Protein AF-D9PHR7-F1 (afdb_monomer_lite)

Sequence (61 aa):
MVENEPDINKRILFQKKYSARKPCAKKNPKAVAEAMSKAMSELSGQIITDIHKSLESMRNP

Organism: NCBI:txid749907

Structure (mmCIF, N/CA/C/O backbone):
data_AF-D9PH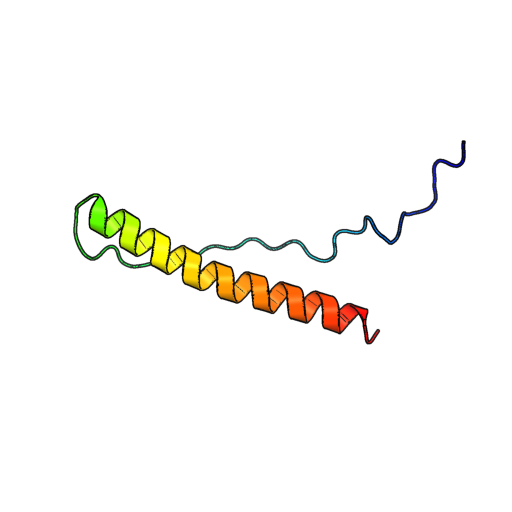R7-F1
#
_entry.id   AF-D9PHR7-F1
#
loop_
_atom_site.group_PDB
_atom_site.id
_atom_site.type_symbol
_atom_site.label_atom_id
_atom_site.label_alt_id
_atom_site.label_comp_id
_atom_site.label_asym_id
_atom_site.label_entity_id
_atom_site.label_seq_id
_atom_site.pdbx_PDB_ins_code
_atom_site.Cartn_x
_atom_site.Cartn_y
_atom_site.Cartn_z
_atom_site.occupancy
_atom_site.B_iso_or_equiv
_atom_site.auth_seq_id
_atom_site.auth_comp_id
_atom_site.auth_asym_id
_atom_site.auth_atom_id
_atom_site.pdbx_PDB_model_num
ATOM 1 N N . MET A 1 1 ? 26.343 23.924 -26.493 1.00 41.16 1 MET A N 1
ATOM 2 C CA . MET A 1 1 ? 25.152 23.584 -25.690 1.00 41.16 1 MET A CA 1
ATOM 3 C C . MET A 1 1 ? 24.319 22.642 -26.540 1.00 41.16 1 MET A C 1
ATOM 5 O O . MET A 1 1 ? 23.828 23.079 -27.569 1.00 41.16 1 MET A O 1
ATOM 9 N N . VAL A 1 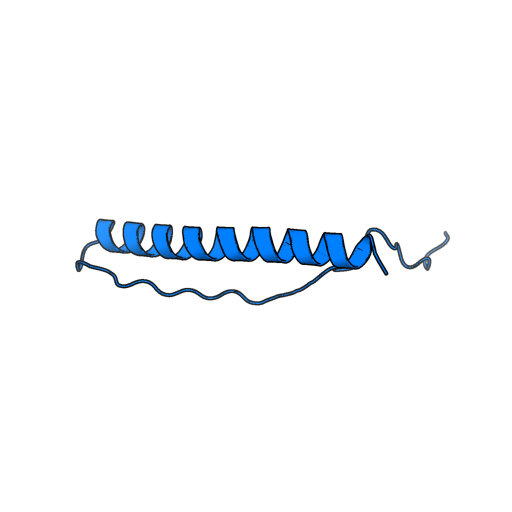2 ? 24.291 21.345 -26.224 1.00 47.22 2 VAL A N 1
ATOM 10 C CA . VAL A 1 2 ? 23.465 20.366 -26.953 1.00 47.22 2 VAL A CA 1
ATOM 11 C C . VAL A 1 2 ? 22.242 20.117 -26.078 1.00 47.22 2 VAL A C 1
ATOM 13 O O . VAL A 1 2 ? 22.334 19.443 -25.061 1.00 47.22 2 VAL A O 1
ATOM 16 N N . GLU A 1 3 ? 21.135 20.775 -26.411 1.00 56.69 3 GLU A N 1
ATOM 17 C CA . GLU A 1 3 ? 19.944 20.899 -25.555 1.00 56.69 3 GLU A CA 1
ATOM 18 C C . GLU A 1 3 ? 18.827 19.891 -25.875 1.00 56.69 3 GLU A C 1
ATOM 20 O O . GLU A 1 3 ? 17.703 20.087 -25.435 1.00 56.69 3 GLU A O 1
ATOM 25 N N . ASN A 1 4 ? 19.079 18.817 -26.637 1.00 59.19 4 ASN A N 1
ATOM 26 C CA . ASN A 1 4 ? 17.971 17.996 -27.149 1.00 59.19 4 ASN A CA 1
ATOM 27 C C . ASN A 1 4 ? 18.276 16.509 -27.414 1.00 59.19 4 ASN A C 1
ATOM 29 O O . ASN A 1 4 ? 17.717 15.920 -28.336 1.00 59.19 4 ASN A O 1
ATOM 33 N N . GLU A 1 5 ? 19.115 15.861 -26.603 1.00 54.69 5 GLU A N 1
ATOM 34 C CA . GLU A 1 5 ? 19.060 14.394 -26.527 1.00 54.69 5 GLU A CA 1
ATOM 35 C C . GLU A 1 5 ? 17.982 13.991 -25.509 1.00 54.69 5 GLU A C 1
ATOM 37 O O . GLU A 1 5 ? 18.058 14.423 -24.354 1.00 54.69 5 GLU A O 1
ATOM 42 N N . PRO A 1 6 ? 16.958 13.197 -25.890 1.00 54.38 6 PRO A N 1
ATOM 43 C CA . PRO A 1 6 ? 16.045 12.614 -24.922 1.00 54.38 6 PRO A CA 1
ATOM 44 C C . PRO A 1 6 ? 16.875 11.696 -24.034 1.00 54.38 6 PRO A C 1
ATOM 46 O O . PRO A 1 6 ? 17.251 10.599 -24.435 1.00 54.38 6 PRO A O 1
ATOM 49 N N . ASP A 1 7 ? 17.213 12.187 -22.847 1.00 57.19 7 ASP A N 1
ATOM 50 C CA . ASP A 1 7 ? 18.009 11.468 -21.867 1.00 57.19 7 ASP A CA 1
ATOM 51 C C . ASP A 1 7 ? 17.241 10.191 -21.504 1.00 57.19 7 ASP A C 1
ATOM 53 O O . ASP A 1 7 ? 16.269 10.218 -20.745 1.00 57.19 7 ASP A O 1
ATOM 57 N N . ILE A 1 8 ? 17.614 9.071 -22.130 1.00 56.41 8 ILE A N 1
ATOM 58 C CA . ILE A 1 8 ? 16.943 7.770 -21.990 1.00 56.41 8 ILE A CA 1
ATOM 59 C C . ILE A 1 8 ? 16.877 7.375 -20.503 1.00 56.41 8 ILE A C 1
ATOM 61 O O . ILE A 1 8 ? 15.922 6.730 -20.073 1.00 56.41 8 ILE A O 1
ATOM 65 N N . ASN A 1 9 ? 17.827 7.865 -19.697 1.00 60.53 9 ASN A N 1
ATOM 66 C CA . ASN A 1 9 ? 17.902 7.671 -18.250 1.00 60.53 9 ASN A CA 1
ATOM 67 C C . ASN A 1 9 ? 16.909 8.520 -17.433 1.00 60.53 9 ASN A C 1
ATOM 69 O O . ASN A 1 9 ? 16.765 8.296 -16.234 1.00 60.53 9 ASN A O 1
ATOM 73 N N . LYS A 1 10 ? 16.213 9.486 -18.044 1.00 67.88 10 LYS A N 1
ATOM 74 C CA . LYS A 1 10 ? 15.223 10.359 -17.381 1.00 67.88 10 LYS A CA 1
ATOM 75 C C . LYS A 1 10 ? 13.779 10.052 -17.777 1.00 67.88 10 LYS A C 1
ATOM 77 O O . LYS A 1 10 ? 12.870 10.812 -17.437 1.00 67.88 10 LYS A O 1
ATOM 82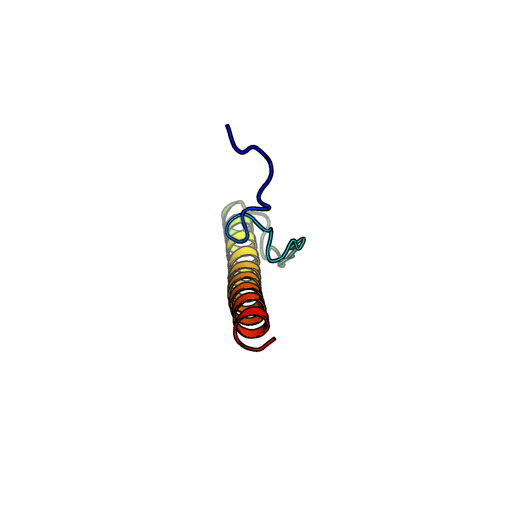 N N . ARG A 1 11 ? 13.532 8.955 -18.497 1.00 78.06 11 ARG A N 1
ATOM 83 C CA . ARG A 1 11 ? 12.177 8.583 -18.913 1.00 78.06 11 ARG A CA 1
ATOM 84 C C . ARG A 1 11 ? 11.392 8.017 -17.728 1.00 78.06 11 ARG A C 1
ATOM 86 O O . ARG A 1 11 ? 11.855 7.114 -17.037 1.00 78.06 11 ARG A O 1
ATOM 93 N N . ILE A 1 12 ? 10.178 8.524 -17.510 1.00 84.25 12 ILE A N 1
ATOM 94 C CA . ILE A 1 12 ? 9.239 7.934 -16.548 1.00 84.25 12 ILE A CA 1
ATOM 95 C C . ILE A 1 12 ? 8.916 6.512 -17.021 1.00 84.25 12 ILE A C 1
ATOM 97 O O . ILE A 1 12 ? 8.356 6.337 -18.103 1.00 84.25 12 ILE A O 1
ATOM 101 N N . LEU A 1 13 ? 9.281 5.509 -16.218 1.00 82.88 13 LEU A N 1
ATOM 102 C CA . LEU A 1 13 ? 9.090 4.094 -16.561 1.00 82.88 13 LEU A CA 1
ATOM 103 C C . LEU A 1 13 ? 7.628 3.674 -16.439 1.00 82.88 13 LEU A C 1
ATOM 105 O O . LEU A 1 13 ? 7.087 2.996 -17.306 1.00 82.88 13 LEU A O 1
ATOM 109 N N . PHE A 1 14 ? 6.977 4.125 -15.371 1.00 89.06 14 PHE A N 1
ATOM 110 C CA . PHE A 1 14 ? 5.550 3.961 -15.169 1.00 89.06 14 PHE A CA 1
ATOM 111 C C . PHE A 1 14 ? 5.037 5.023 -14.197 1.00 89.06 14 PHE A C 1
ATOM 113 O O . PHE A 1 14 ? 5.764 5.521 -13.338 1.00 89.06 14 PHE A O 1
ATOM 120 N N . GLN A 1 15 ? 3.754 5.345 -14.315 1.00 92.81 15 GLN A N 1
ATOM 121 C CA . GLN A 1 15 ? 3.043 6.201 -13.379 1.00 92.81 15 GLN A CA 1
ATOM 122 C C . GLN A 1 15 ? 1.698 5.552 -13.078 1.00 92.81 15 GLN A C 1
ATOM 124 O O . GLN A 1 15 ? 0.908 5.284 -13.981 1.00 92.81 15 GLN A O 1
ATOM 129 N N . LYS A 1 16 ? 1.437 5.279 -11.800 1.00 94.81 16 LYS A N 1
ATOM 130 C CA . LYS A 1 16 ? 0.229 4.581 -11.358 1.00 94.81 16 LYS A CA 1
ATOM 131 C C . LYS A 1 16 ? -0.299 5.209 -10.079 1.00 94.81 16 LYS A C 1
ATOM 133 O O . LYS A 1 16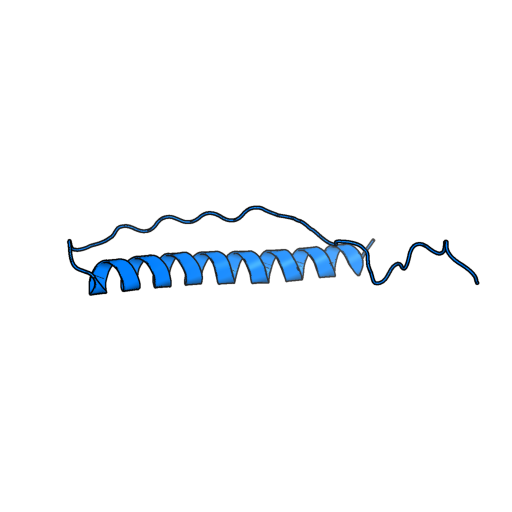 ? 0.469 5.620 -9.212 1.00 94.81 16 LYS A O 1
ATOM 138 N N . LYS A 1 17 ? -1.624 5.284 -9.965 1.00 97.19 17 LYS A N 1
ATOM 139 C CA . LYS A 1 17 ? -2.300 5.729 -8.747 1.00 97.19 17 LYS A CA 1
ATOM 140 C C . LYS A 1 17 ? -2.603 4.519 -7.872 1.00 97.19 17 LYS A C 1
ATOM 142 O O . LYS A 1 17 ? -3.228 3.568 -8.332 1.00 97.19 17 LYS A O 1
ATOM 147 N N . TYR A 1 18 ? -2.201 4.593 -6.611 1.00 97.19 18 TYR A N 1
ATOM 148 C CA . TYR A 1 18 ? -2.443 3.555 -5.618 1.00 97.19 18 TYR A CA 1
ATOM 149 C C . TYR A 1 18 ? -3.500 4.020 -4.622 1.00 97.19 18 TYR A C 1
ATOM 151 O O . TYR A 1 18 ? -3.500 5.170 -4.181 1.00 97.19 18 TYR A O 1
ATOM 159 N N . SER A 1 19 ? -4.409 3.121 -4.260 1.00 96.88 19 SER A N 1
ATOM 160 C CA . SER A 1 19 ? -5.388 3.359 -3.206 1.00 96.88 19 SER A CA 1
ATOM 161 C C . SER A 1 19 ? -5.688 2.053 -2.495 1.00 96.88 19 SER A C 1
ATOM 163 O O . SER A 1 19 ? -6.017 1.069 -3.150 1.00 96.88 19 SER A O 1
ATOM 165 N N . ALA A 1 20 ? -5.636 2.066 -1.170 1.00 97.44 20 ALA A N 1
ATOM 166 C CA . ALA A 1 20 ? -6.037 0.940 -0.343 1.00 97.44 20 ALA A CA 1
ATOM 167 C C . ALA A 1 20 ? -6.958 1.425 0.773 1.00 97.44 20 ALA A C 1
ATOM 169 O O . ALA A 1 20 ? -6.880 2.571 1.225 1.00 97.44 20 ALA A O 1
ATOM 170 N N . ARG A 1 21 ? -7.843 0.537 1.222 1.00 96.38 21 ARG A N 1
ATOM 171 C CA . ARG A 1 21 ? -8.705 0.759 2.383 1.00 96.38 21 ARG A CA 1
ATOM 172 C C . ARG A 1 21 ? -8.655 -0.472 3.268 1.00 96.38 21 ARG A C 1
ATOM 174 O O . ARG A 1 21 ? -8.722 -1.596 2.775 1.00 96.38 21 ARG A O 1
ATOM 181 N N . LYS A 1 22 ? -8.563 -0.253 4.578 1.00 97.62 22 LYS A N 1
ATOM 182 C CA . LYS A 1 22 ? -8.616 -1.316 5.581 1.00 97.62 22 LYS A CA 1
ATOM 183 C C . LYS A 1 22 ? -9.652 -0.987 6.649 1.00 97.62 22 LYS A C 1
ATOM 185 O O . LYS A 1 22 ? -9.770 0.181 7.021 1.00 97.62 22 LYS A O 1
ATOM 190 N N . PRO A 1 23 ? -10.394 -1.990 7.150 1.00 96.50 23 PRO A N 1
ATOM 191 C CA . PRO A 1 23 ? -11.305 -1.784 8.265 1.00 96.50 23 PRO A CA 1
ATOM 192 C C . PRO A 1 23 ? -10.566 -1.248 9.497 1.00 96.50 23 PRO A C 1
ATOM 194 O O . PRO A 1 23 ? -9.553 -1.811 9.917 1.00 96.50 23 PRO A O 1
ATOM 197 N N . CYS A 1 24 ? -11.096 -0.180 10.092 1.00 96.12 24 CYS A N 1
ATOM 198 C CA . CYS A 1 24 ? -10.659 0.304 11.396 1.00 96.12 24 CYS A CA 1
ATOM 199 C C . CYS A 1 24 ? -11.463 -0.422 12.476 1.00 96.12 24 CYS A C 1
ATOM 201 O O . CYS A 1 24 ? -12.670 -0.222 12.601 1.00 96.12 24 CYS A O 1
ATOM 203 N N . ALA A 1 25 ? -10.804 -1.300 13.231 1.00 91.56 25 ALA A N 1
ATOM 204 C CA . ALA A 1 25 ? -11.492 -2.225 14.131 1.00 91.56 25 ALA A CA 1
ATOM 205 C C . ALA A 1 25 ? -12.160 -1.536 15.335 1.00 91.56 25 ALA A C 1
ATOM 207 O O . ALA A 1 25 ? -13.090 -2.087 15.919 1.00 91.56 25 ALA A O 1
ATOM 208 N N . LYS A 1 26 ? -11.671 -0.357 15.744 1.00 95.44 26 LYS A N 1
ATOM 209 C CA . LYS A 1 26 ? -12.154 0.375 16.923 1.00 95.44 26 LYS A CA 1
ATOM 210 C C . LYS A 1 26 ? -12.142 1.878 16.663 1.00 95.44 26 LYS A C 1
ATOM 212 O O . LYS A 1 26 ? -11.312 2.378 15.915 1.00 95.44 26 LYS A O 1
A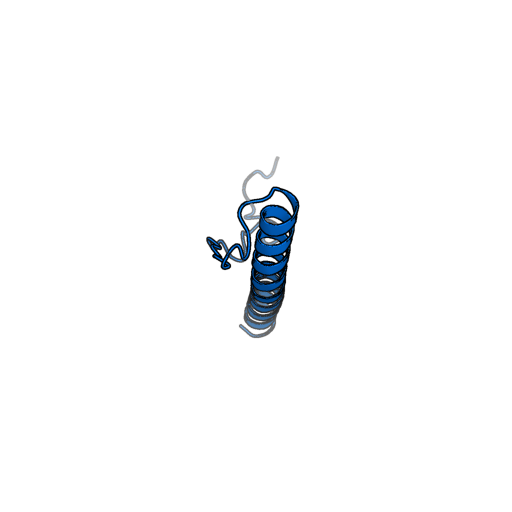TOM 217 N N . LYS A 1 27 ? -13.017 2.622 17.343 1.00 93.88 27 LYS A N 1
ATOM 218 C CA . LYS A 1 27 ? -13.045 4.093 17.293 1.00 93.88 27 LYS A CA 1
ATOM 219 C C . LYS A 1 27 ? -12.013 4.699 18.251 1.00 93.88 27 LYS A C 1
ATOM 221 O O . LYS A 1 27 ? -12.376 5.316 19.246 1.00 93.88 27 LYS A O 1
ATOM 226 N N . ASN A 1 28 ? -10.728 4.476 17.987 1.00 96.69 28 ASN A N 1
ATOM 227 C CA . ASN A 1 28 ? -9.643 5.114 18.733 1.00 96.69 28 ASN A CA 1
ATOM 228 C C . ASN A 1 28 ? -8.417 5.384 17.836 1.00 96.69 28 ASN A C 1
ATOM 230 O O . ASN A 1 28 ? -8.276 4.744 16.791 1.00 96.69 28 ASN A O 1
ATOM 234 N N . PRO A 1 29 ? -7.518 6.309 18.227 1.00 96.88 29 PRO A N 1
ATOM 235 C CA . PRO A 1 29 ? -6.375 6.693 17.394 1.00 96.88 29 PRO A CA 1
ATOM 236 C C . PRO A 1 29 ? -5.437 5.528 17.056 1.00 96.88 29 PRO A C 1
ATOM 238 O O . PRO A 1 29 ? -4.949 5.425 15.933 1.00 96.88 29 PRO A O 1
ATOM 241 N N . LYS A 1 30 ? -5.227 4.606 18.004 1.00 97.75 30 LYS A N 1
ATOM 242 C CA . LYS A 1 30 ? -4.365 3.436 17.801 1.00 97.75 30 LYS A CA 1
ATOM 243 C C . LYS A 1 30 ? -4.889 2.528 16.682 1.00 97.75 30 LYS A C 1
ATOM 245 O O . LYS A 1 30 ? -4.124 2.138 15.808 1.00 97.75 30 LYS A O 1
ATOM 250 N N . ALA A 1 31 ? -6.187 2.237 16.669 1.00 97.44 31 ALA A N 1
ATOM 251 C CA . ALA A 1 31 ? -6.803 1.394 15.647 1.00 97.44 31 ALA A CA 1
ATOM 252 C C . ALA A 1 31 ? -6.773 2.039 14.251 1.00 97.44 31 ALA A C 1
ATOM 254 O O . ALA A 1 31 ? -6.654 1.328 13.253 1.00 97.44 31 ALA A O 1
ATOM 255 N N . VAL A 1 32 ? -6.828 3.375 14.172 1.00 97.38 32 VAL A N 1
ATOM 256 C CA . VAL A 1 32 ? -6.632 4.102 12.907 1.00 97.38 32 VAL A CA 1
ATOM 257 C C . VAL A 1 32 ? -5.207 3.901 12.397 1.00 97.38 32 VAL A C 1
ATOM 259 O O . VAL A 1 32 ? -5.033 3.505 11.245 1.00 97.38 32 VAL A O 1
ATOM 262 N N . ALA A 1 33 ? -4.200 4.098 13.252 1.00 97.94 33 ALA A N 1
ATOM 263 C CA . ALA A 1 33 ? -2.803 3.872 12.886 1.00 97.94 33 ALA A CA 1
ATOM 264 C C . ALA A 1 33 ? -2.563 2.421 12.430 1.00 97.94 33 ALA A C 1
ATOM 266 O O . ALA A 1 33 ? -1.934 2.192 11.401 1.00 97.94 33 ALA A O 1
ATOM 267 N N . GLU A 1 34 ? -3.138 1.437 13.126 1.00 98.00 34 GLU A N 1
ATOM 268 C CA . GLU A 1 34 ? -3.075 0.026 12.721 1.00 98.00 34 GLU A CA 1
ATOM 269 C C . GLU A 1 34 ? -3.699 -0.218 11.336 1.00 98.00 34 GLU A C 1
ATOM 271 O O . GLU A 1 34 ? -3.117 -0.926 10.510 1.00 98.00 34 GLU A O 1
ATOM 276 N N . ALA A 1 35 ? -4.870 0.364 11.054 1.00 98.06 35 ALA A N 1
ATOM 277 C CA . ALA A 1 35 ? -5.525 0.242 9.752 1.00 98.06 35 ALA A CA 1
ATOM 278 C C . ALA A 1 35 ? -4.699 0.898 8.632 1.00 98.06 35 ALA A C 1
ATOM 280 O O . ALA A 1 35 ? -4.565 0.318 7.552 1.00 98.06 35 ALA A O 1
ATOM 281 N N . MET A 1 36 ? -4.099 2.062 8.899 1.00 97.25 36 MET A N 1
ATOM 282 C CA . MET A 1 36 ? -3.202 2.741 7.961 1.00 97.25 36 MET A CA 1
ATOM 283 C C . MET A 1 36 ? -1.943 1.918 7.682 1.00 97.25 36 MET A C 1
ATOM 285 O O . MET A 1 36 ? -1.601 1.722 6.518 1.00 97.25 36 MET A O 1
ATOM 289 N N . SER A 1 37 ? -1.297 1.367 8.712 1.00 98.12 37 SER A N 1
ATOM 290 C CA . SER A 1 37 ? -0.118 0.505 8.549 1.00 98.12 37 SER A CA 1
ATOM 291 C C . SER A 1 37 ? -0.431 -0.733 7.710 1.00 98.12 37 SER A C 1
ATOM 293 O O . SER A 1 37 ? 0.340 -1.094 6.822 1.00 98.12 37 SER A O 1
ATOM 295 N N . LYS A 1 38 ? -1.601 -1.351 7.917 1.00 98.31 38 LYS A N 1
ATOM 296 C CA . LYS A 1 38 ? -2.068 -2.470 7.082 1.00 98.31 38 LYS A CA 1
ATOM 297 C C . LYS A 1 38 ? -2.303 -2.051 5.630 1.00 98.31 38 LYS A C 1
ATOM 299 O O . LYS A 1 38 ? -1.953 -2.801 4.723 1.00 98.31 38 LYS A O 1
ATOM 304 N N . ALA A 1 39 ? -2.894 -0.877 5.401 1.00 98.25 39 ALA A N 1
ATOM 305 C CA . ALA A 1 39 ? -3.104 -0.354 4.054 1.00 98.25 39 ALA A CA 1
ATOM 306 C C . ALA A 1 39 ? -1.765 -0.072 3.354 1.00 98.25 39 ALA A C 1
ATOM 308 O O . ALA A 1 39 ? -1.582 -0.468 2.207 1.00 98.25 39 ALA A O 1
ATOM 309 N N . MET A 1 40 ? -0.799 0.529 4.055 1.00 98.06 40 MET A N 1
ATOM 310 C CA . MET A 1 40 ? 0.529 0.784 3.497 1.00 98.06 40 MET A CA 1
ATOM 311 C C . MET A 1 40 ? 1.333 -0.485 3.240 1.00 98.06 40 MET A C 1
ATOM 313 O O . MET A 1 40 ? 2.048 -0.538 2.245 1.00 98.06 40 MET A O 1
ATOM 317 N N . SER A 1 41 ? 1.210 -1.511 4.083 1.00 98.38 41 SER A N 1
ATOM 318 C CA . SER A 1 41 ? 1.859 -2.802 3.837 1.00 98.38 41 SER A CA 1
ATOM 319 C C . SER A 1 41 ? 1.368 -3.441 2.533 1.00 98.38 41 SER A C 1
ATOM 321 O O . SER A 1 41 ? 2.188 -3.903 1.742 1.00 98.38 41 SER A O 1
ATOM 323 N N . GLU A 1 42 ? 0.058 -3.389 2.261 1.00 98.12 42 GLU A N 1
ATOM 324 C CA . GLU A 1 42 ? -0.503 -3.844 0.982 1.00 98.12 42 GLU A CA 1
ATOM 325 C C . GLU A 1 42 ? 0.044 -3.032 -0.197 1.00 98.12 42 GLU A C 1
ATOM 327 O O . GLU A 1 42 ? 0.530 -3.609 -1.171 1.00 98.12 42 GLU A O 1
ATOM 332 N N . LEU A 1 43 ? -0.006 -1.699 -0.105 1.00 98.19 43 LEU A N 1
ATOM 333 C CA . LEU A 1 43 ? 0.468 -0.833 -1.185 1.00 98.19 43 LEU A CA 1
ATOM 334 C C . LEU A 1 43 ? 1.966 -1.005 -1.444 1.00 98.19 43 LEU A C 1
ATOM 336 O O . LEU A 1 43 ? 2.379 -1.021 -2.598 1.00 98.19 43 LEU A O 1
ATOM 340 N N . SER A 1 44 ? 2.770 -1.182 -0.396 1.00 98.19 44 SER A N 1
ATOM 341 C CA . SER A 1 44 ? 4.206 -1.437 -0.515 1.00 98.19 44 SER A CA 1
ATOM 342 C C . SER A 1 44 ? 4.482 -2.698 -1.340 1.00 98.19 44 SER A C 1
ATOM 344 O O . SER A 1 44 ? 5.254 -2.652 -2.296 1.00 98.19 44 SER A O 1
ATOM 346 N N . GLY A 1 45 ? 3.778 -3.800 -1.056 1.00 98.12 45 GLY A N 1
ATOM 347 C CA . GLY A 1 45 ? 3.903 -5.034 -1.838 1.00 98.12 45 GLY A CA 1
ATOM 348 C C . GLY A 1 45 ? 3.503 -4.861 -3.309 1.00 98.12 45 GLY A C 1
ATOM 349 O O . GLY A 1 45 ? 4.184 -5.372 -4.203 1.00 98.12 45 GLY A O 1
ATOM 350 N N . GLN A 1 46 ? 2.436 -4.098 -3.574 1.00 97.94 46 GLN A N 1
ATOM 351 C CA . GLN A 1 46 ? 2.010 -3.774 -4.942 1.00 97.94 46 GLN A CA 1
ATOM 352 C C . GLN A 1 46 ? 3.065 -2.944 -5.682 1.00 97.94 46 GLN A C 1
ATOM 354 O O . GLN A 1 46 ? 3.419 -3.285 -6.807 1.00 97.94 46 GLN A O 1
ATOM 359 N N . ILE A 1 47 ? 3.608 -1.905 -5.041 1.00 97.31 47 ILE A N 1
ATOM 360 C CA . ILE A 1 47 ? 4.634 -1.032 -5.626 1.00 97.31 47 ILE A CA 1
ATOM 361 C C . ILE A 1 47 ? 5.892 -1.831 -5.970 1.00 97.31 47 ILE A C 1
ATOM 363 O O . ILE A 1 47 ? 6.390 -1.715 -7.086 1.00 97.31 47 ILE A O 1
ATOM 367 N N . ILE A 1 48 ? 6.385 -2.665 -5.049 1.00 97.38 48 ILE A N 1
ATOM 368 C CA . ILE A 1 48 ? 7.563 -3.514 -5.290 1.00 97.38 48 ILE A CA 1
ATOM 369 C C . ILE A 1 48 ? 7.331 -4.407 -6.513 1.00 97.38 48 ILE A C 1
ATOM 371 O O . ILE A 1 48 ? 8.166 -4.464 -7.415 1.00 97.38 48 ILE A O 1
ATOM 375 N N . THR A 1 49 ? 6.169 -5.058 -6.577 1.00 97.06 49 THR A N 1
ATOM 376 C CA . THR A 1 49 ? 5.808 -5.928 -7.703 1.00 97.06 49 THR A CA 1
ATOM 377 C C . THR A 1 49 ? 5.754 -5.159 -9.023 1.00 97.06 49 THR A C 1
ATOM 379 O O . THR A 1 49 ? 6.275 -5.630 -10.033 1.00 97.06 49 THR A O 1
ATOM 382 N N . ASP A 1 50 ? 5.141 -3.975 -9.027 1.00 96.06 50 ASP A N 1
ATOM 383 C CA . ASP A 1 50 ? 5.016 -3.142 -10.224 1.00 96.06 50 ASP A CA 1
ATOM 384 C C . ASP A 1 50 ? 6.386 -2.620 -10.699 1.00 96.06 50 ASP A C 1
ATOM 386 O O . ASP A 1 50 ? 6.642 -2.599 -11.904 1.00 96.06 50 ASP A O 1
ATOM 390 N N . ILE A 1 51 ? 7.305 -2.298 -9.777 1.00 94.25 51 ILE A N 1
ATOM 391 C CA . ILE A 1 51 ? 8.697 -1.945 -10.104 1.00 94.25 51 ILE A CA 1
ATOM 392 C C . ILE A 1 51 ? 9.397 -3.117 -10.795 1.00 94.25 51 ILE A C 1
ATOM 394 O O . ILE A 1 51 ? 9.947 -2.935 -11.880 1.00 94.25 51 ILE A O 1
ATOM 398 N N . HIS A 1 52 ? 9.361 -4.316 -10.204 1.00 94.75 52 HIS A N 1
ATOM 399 C CA . HIS A 1 52 ? 10.011 -5.491 -10.794 1.00 94.75 52 HIS A CA 1
ATOM 400 C C . HIS A 1 52 ? 9.481 -5.787 -12.199 1.00 94.75 52 HIS A C 1
ATOM 402 O O . HIS A 1 52 ? 10.274 -5.935 -13.126 1.00 94.75 52 HIS A O 1
ATOM 408 N N . LYS A 1 53 ? 8.157 -5.758 -12.384 1.00 93.25 53 LYS A N 1
ATOM 409 C CA . LYS A 1 53 ? 7.528 -5.937 -13.701 1.00 93.25 53 LYS A CA 1
ATOM 410 C C . LYS A 1 53 ? 7.974 -4.884 -14.711 1.00 93.25 53 LYS A C 1
ATOM 412 O O . LYS A 1 53 ? 8.265 -5.217 -15.858 1.00 93.25 53 LYS A O 1
ATOM 417 N N . SER A 1 54 ? 8.038 -3.616 -14.300 1.00 91.31 54 SER A N 1
ATOM 418 C CA . SER A 1 54 ? 8.477 -2.537 -15.186 1.00 91.31 54 SER A CA 1
ATOM 419 C C . SER A 1 54 ? 9.937 -2.699 -15.613 1.00 91.31 54 SER A C 1
ATOM 421 O O . SER A 1 54 ? 10.268 -2.360 -16.748 1.00 91.31 54 SER A O 1
ATOM 423 N N . LEU A 1 55 ? 10.804 -3.201 -14.731 1.00 89.94 55 LEU A N 1
ATOM 424 C CA . LEU A 1 55 ? 12.212 -3.445 -15.045 1.00 89.94 55 LEU A CA 1
ATOM 425 C C . LEU A 1 55 ? 12.398 -4.690 -15.926 1.00 89.94 55 LEU A C 1
ATOM 427 O O . LEU A 1 55 ? 13.185 -4.655 -16.870 1.00 89.94 55 LEU A O 1
ATOM 431 N N . GLU A 1 56 ? 11.656 -5.768 -15.669 1.00 90.06 56 GLU A N 1
ATOM 432 C CA . GLU A 1 56 ? 11.663 -6.972 -16.513 1.00 90.06 56 GLU A CA 1
ATOM 433 C C . GLU A 1 56 ? 11.214 -6.663 -17.944 1.00 90.06 56 GLU A C 1
ATOM 435 O O . GLU A 1 56 ? 11.898 -7.044 -18.893 1.00 90.06 56 GLU A O 1
ATOM 440 N N . SER A 1 57 ? 10.128 -5.896 -18.101 1.00 83.44 57 SER A N 1
ATOM 441 C CA . SER A 1 57 ? 9.628 -5.469 -19.414 1.00 83.44 57 SER A CA 1
ATOM 442 C C . SER A 1 57 ? 10.622 -4.600 -20.191 1.00 83.44 57 SER A C 1
ATOM 444 O O . SER A 1 57 ? 10.520 -4.522 -21.410 1.00 83.44 57 SER A O 1
ATOM 446 N N . MET A 1 58 ? 11.558 -3.928 -19.514 1.00 77.81 58 MET A N 1
ATOM 447 C CA . MET A 1 58 ? 12.621 -3.159 -20.168 1.00 77.81 58 MET A CA 1
ATOM 448 C C . MET A 1 58 ? 13.806 -4.045 -20.564 1.00 77.81 58 MET A C 1
ATOM 450 O O . MET A 1 58 ? 14.426 -3.818 -21.600 1.00 77.81 58 MET A O 1
ATOM 454 N N . ARG A 1 59 ? 14.146 -5.040 -19.734 1.00 73.62 59 ARG A N 1
ATOM 455 C CA . ARG A 1 59 ? 15.279 -5.947 -19.971 1.00 73.62 59 ARG A CA 1
ATOM 456 C C . ARG A 1 59 ? 15.043 -6.886 -21.158 1.00 73.62 59 ARG A C 1
ATOM 458 O O . ARG A 1 59 ? 16.017 -7.332 -21.757 1.00 73.62 59 ARG A O 1
ATOM 465 N N . ASN A 1 60 ? 13.787 -7.193 -21.474 1.00 59.72 60 ASN A N 1
ATOM 466 C CA . ASN A 1 60 ? 13.415 -8.109 -22.549 1.00 59.72 60 ASN A CA 1
ATOM 467 C C . ASN A 1 60 ? 12.405 -7.447 -23.514 1.00 59.72 60 ASN A C 1
ATOM 469 O O . ASN A 1 60 ? 11.220 -7.779 -23.437 1.00 59.72 60 ASN A O 1
ATOM 473 N N . PRO A 1 61 ? 12.849 -6.477 -24.341 1.00 55.84 61 PRO A N 1
ATOM 474 C CA . PRO A 1 61 ? 11.989 -5.767 -25.290 1.00 55.84 61 PRO A CA 1
ATOM 475 C C . PRO A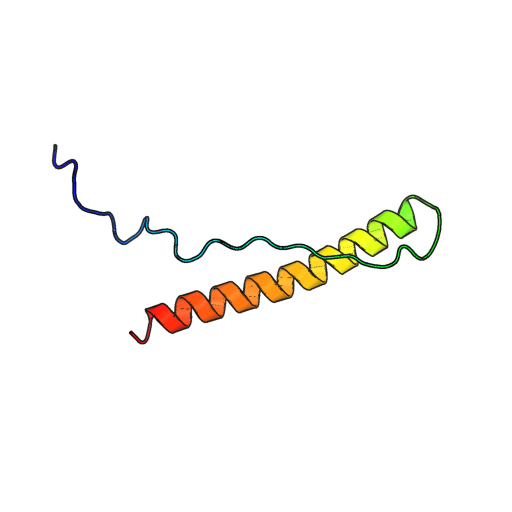 1 61 ? 11.483 -6.657 -26.431 1.00 55.84 61 PRO A C 1
ATOM 477 O O . PRO A 1 61 ? 12.191 -7.622 -26.803 1.00 55.84 61 PRO A O 1
#

pLDDT: mean 86.63, std 16.35, range [41.16, 98.38]

Radius of gyration: 18.58 Å; chains: 1; bounding box: 38×32×46 Å

Foldseek 3Di:
DPDDDPPPVPDDLDDDDDDFFFDQPDPDPVSVVVRVVVRVVVVVVVVVVVVVVSVVVVVPD

Secondary structure (DSSP, 8-state):
-------GGG---------------SSSHHHHHHHHHHHHHHHHHHHHHHHHHHHHHHH--